Protein AF-A0A9Q9F1S6-F1 (afdb_monomer_lite)

Structure (mmCIF, N/CA/C/O backbone):
data_AF-A0A9Q9F1S6-F1
#
_entry.id   AF-A0A9Q9F1S6-F1
#
loop_
_atom_site.group_PDB
_atom_site.id
_atom_site.type_symbol
_atom_site.label_atom_id
_atom_site.label_alt_id
_atom_site.label_comp_id
_atom_site.label_asym_id
_atom_site.label_entity_id
_atom_site.label_seq_id
_atom_site.pdbx_PDB_ins_code
_atom_site.Cartn_x
_atom_site.Cartn_y
_atom_site.Cartn_z
_atom_site.occupancy
_atom_site.B_iso_or_equiv
_atom_site.auth_seq_id
_atom_site.auth_comp_id
_atom_site.auth_asym_id
_atom_site.auth_atom_id
_atom_site.pdbx_PDB_model_num
ATOM 1 N N . MET A 1 1 ? -10.132 15.933 21.452 1.00 55.75 1 MET A N 1
ATOM 2 C CA . MET A 1 1 ? -11.085 14.858 21.097 1.00 55.75 1 MET A CA 1
ATOM 3 C C . MET A 1 1 ? -12.429 15.272 21.688 1.00 55.75 1 MET A C 1
ATOM 5 O O . MET A 1 1 ? -12.444 15.562 22.875 1.00 55.75 1 MET A O 1
ATOM 9 N N . LYS A 1 2 ? -13.487 15.459 20.884 1.00 61.84 2 LYS A N 1
ATOM 10 C CA . LYS A 1 2 ? -14.818 15.818 21.418 1.00 61.84 2 LYS A CA 1
ATOM 11 C C . LYS A 1 2 ? -15.343 14.662 22.270 1.00 61.84 2 LYS A C 1
ATOM 13 O O . LYS A 1 2 ? -15.130 13.512 21.892 1.00 61.84 2 LYS A O 1
ATOM 18 N N . ASP A 1 3 ? -16.029 14.961 23.367 1.00 76.94 3 ASP A N 1
ATOM 19 C CA . ASP A 1 3 ? -16.762 13.941 24.113 1.00 76.94 3 ASP A CA 1
ATOM 20 C C . ASP A 1 3 ? -17.861 13.363 23.214 1.00 76.94 3 ASP A C 1
ATOM 22 O O . ASP A 1 3 ? -18.630 14.102 22.594 1.00 76.94 3 ASP A O 1
ATOM 26 N N . PHE A 1 4 ? -17.899 12.038 23.095 1.00 74.00 4 PHE A N 1
ATOM 27 C CA . PHE A 1 4 ? -18.896 11.314 22.314 1.00 74.00 4 PHE A CA 1
ATOM 28 C C . PHE A 1 4 ? -19.573 10.279 23.207 1.00 74.00 4 PHE A C 1
ATOM 30 O O . PHE A 1 4 ? -18.947 9.661 24.067 1.00 74.00 4 PHE A O 1
ATOM 37 N N . LEU A 1 5 ? -20.875 10.108 23.004 1.00 82.19 5 LEU A N 1
ATOM 38 C CA . LEU A 1 5 ? -21.685 9.161 23.750 1.00 82.19 5 LEU A CA 1
ATOM 39 C C . LEU A 1 5 ? -22.008 7.979 22.844 1.00 82.19 5 LEU A C 1
ATOM 41 O O . LEU A 1 5 ? -22.709 8.135 21.845 1.00 82.19 5 LEU A O 1
ATOM 45 N N . VAL A 1 6 ? -21.519 6.800 23.213 1.00 81.31 6 VAL A N 1
ATOM 46 C CA . VAL A 1 6 ? -21.896 5.551 22.551 1.00 81.31 6 VAL A CA 1
ATOM 47 C C . VAL A 1 6 ? -23.163 5.034 23.230 1.00 81.31 6 VAL A C 1
ATOM 49 O O . VAL A 1 6 ? -23.158 4.747 24.425 1.00 81.31 6 VAL A O 1
ATOM 52 N N . ARG A 1 7 ? -24.270 4.980 22.484 1.00 86.19 7 ARG A N 1
ATOM 53 C CA . ARG A 1 7 ? -25.569 4.468 22.953 1.00 86.19 7 ARG A CA 1
ATOM 54 C C . ARG A 1 7 ? -25.851 3.108 22.322 1.00 86.19 7 ARG A C 1
ATOM 56 O O . ARG A 1 7 ? -25.251 2.777 21.306 1.00 86.19 7 ARG A O 1
ATOM 63 N N . ASN A 1 8 ? -26.805 2.375 22.896 1.00 89.12 8 ASN A N 1
ATOM 64 C CA . ASN A 1 8 ? -27.280 1.086 22.379 1.00 89.12 8 ASN A CA 1
ATOM 65 C C . ASN A 1 8 ? -26.164 0.037 22.236 1.00 89.12 8 ASN A C 1
ATOM 67 O O . ASN A 1 8 ? -26.143 -0.728 21.277 1.00 89.12 8 ASN A O 1
ATOM 71 N N . ILE A 1 9 ? -25.223 0.014 23.182 1.00 88.19 9 ILE A N 1
ATOM 72 C CA . ILE A 1 9 ? -24.266 -1.088 23.296 1.00 88.19 9 ILE A CA 1
ATOM 73 C C . ILE A 1 9 ? -25.027 -2.280 23.868 1.00 88.19 9 ILE A C 1
ATOM 75 O O . ILE A 1 9 ? -25.685 -2.143 24.896 1.00 88.19 9 ILE A O 1
ATOM 79 N N . GLU A 1 10 ? -24.937 -3.433 23.213 1.00 93.50 10 GLU A N 1
ATOM 80 C CA . GLU A 1 10 ? -25.519 -4.665 23.742 1.00 93.50 10 GLU A CA 1
ATOM 81 C C . GLU A 1 10 ? -24.893 -5.030 25.095 1.00 93.50 10 GLU A C 1
ATOM 83 O O . GLU A 1 10 ? -23.675 -4.928 25.272 1.00 93.50 10 GLU A O 1
ATOM 88 N N . ASP A 1 11 ? -25.714 -5.501 26.037 1.00 93.19 11 ASP A N 1
ATOM 89 C CA . ASP A 1 11 ? -25.293 -5.753 27.422 1.00 93.19 11 ASP A CA 1
ATOM 90 C C . ASP A 1 11 ? -24.062 -6.661 27.509 1.00 93.19 11 ASP A C 1
ATOM 92 O O . ASP A 1 11 ? -23.148 -6.424 28.300 1.00 93.19 11 ASP A O 1
ATOM 96 N N . HIS A 1 12 ? -23.991 -7.675 26.646 1.00 94.69 12 HIS A N 1
ATOM 97 C CA . HIS A 1 12 ? -22.870 -8.605 26.623 1.00 94.69 12 HIS A CA 1
ATOM 98 C C . HIS A 1 12 ? -21.550 -7.926 26.203 1.00 94.69 12 HIS A C 1
ATOM 100 O O . HIS A 1 12 ? -20.513 -8.173 26.821 1.00 94.69 12 HIS A O 1
ATOM 106 N N . HIS A 1 13 ? -21.581 -7.015 25.224 1.00 91.62 13 HIS A N 1
ATOM 107 C CA . HIS A 1 13 ? -20.416 -6.224 24.814 1.00 91.62 13 HIS A CA 1
ATOM 108 C C . HIS A 1 13 ? -20.005 -5.230 25.905 1.00 91.62 13 HIS A C 1
ATOM 110 O O . HIS A 1 13 ? -18.815 -5.065 26.180 1.00 91.62 13 HIS A O 1
ATOM 116 N N . TYR A 1 14 ? -20.974 -4.600 26.574 1.00 93.31 14 TYR A N 1
ATOM 117 C CA . TYR A 1 14 ? -20.695 -3.716 27.705 1.00 93.31 14 TYR A CA 1
ATOM 118 C C . TYR A 1 14 ? -19.966 -4.465 28.830 1.00 93.31 14 TYR A C 1
ATOM 120 O O . TYR A 1 14 ? -18.933 -3.998 29.318 1.00 93.31 14 TYR A O 1
ATOM 128 N N . ILE A 1 15 ? -20.449 -5.657 29.197 1.00 94.75 15 ILE A N 1
ATOM 129 C CA . ILE A 1 15 ? -19.829 -6.505 30.225 1.00 94.75 15 ILE A CA 1
ATOM 130 C C . ILE A 1 15 ? -18.401 -6.897 29.827 1.00 94.75 15 ILE A C 1
ATOM 132 O O . ILE A 1 15 ? -17.493 -6.801 30.653 1.00 94.75 15 ILE A O 1
ATOM 136 N N . GLN A 1 16 ? -18.173 -7.284 28.570 1.00 95.12 16 GLN A N 1
ATOM 137 C CA . GLN A 1 16 ? -16.837 -7.633 28.075 1.00 95.12 16 GLN A CA 1
ATOM 138 C C . GLN A 1 16 ? -15.861 -6.454 28.164 1.00 95.12 16 GLN A C 1
ATOM 140 O O . GLN A 1 16 ? -14.766 -6.604 28.710 1.00 95.12 16 GLN A O 1
ATOM 145 N N . ILE A 1 17 ? -16.261 -5.270 27.687 1.00 93.25 17 ILE A N 1
ATOM 146 C CA . ILE A 1 17 ? -15.423 -4.062 27.744 1.00 93.25 17 ILE A CA 1
ATOM 147 C C . ILE A 1 17 ? -15.147 -3.684 29.206 1.00 93.25 17 ILE A C 1
ATOM 149 O O . ILE A 1 17 ? -14.020 -3.327 29.551 1.00 93.25 17 ILE A O 1
ATOM 153 N N . GLN A 1 18 ? -16.143 -3.802 30.089 1.00 94.94 18 GLN A N 1
ATOM 154 C CA . GLN A 1 18 ? -15.979 -3.497 31.509 1.00 94.94 18 GLN A CA 1
ATOM 155 C C . GLN A 1 18 ? -15.005 -4.476 32.177 1.00 94.94 18 GLN A C 1
ATOM 157 O O . GLN A 1 18 ? -14.142 -4.054 32.948 1.00 94.94 18 GLN A O 1
ATOM 162 N N . SER A 1 19 ? -15.124 -5.771 31.874 1.00 96.44 19 SER A N 1
ATOM 163 C CA . SER A 1 19 ? -14.222 -6.808 32.378 1.00 96.44 19 SER A CA 1
ATOM 164 C C . SER A 1 19 ? -12.786 -6.557 31.924 1.00 96.44 19 SER A C 1
ATOM 166 O O . SER A 1 19 ? -11.866 -6.588 32.740 1.00 96.44 19 SER A O 1
ATOM 168 N N . LEU A 1 20 ? -12.594 -6.239 30.642 1.00 96.25 20 LEU A N 1
ATOM 169 C CA . LEU A 1 20 ? -11.275 -5.967 30.082 1.00 96.25 20 LEU A CA 1
ATOM 170 C C . LEU A 1 20 ? -10.649 -4.698 30.683 1.00 96.25 20 LEU A C 1
ATOM 172 O O . LEU A 1 20 ? -9.459 -4.681 30.985 1.00 96.25 20 LEU A O 1
ATOM 176 N N . ALA A 1 21 ? -11.443 -3.648 30.919 1.00 96.19 21 ALA A N 1
ATOM 177 C CA . ALA A 1 21 ? -10.964 -2.427 31.571 1.00 96.19 21 ALA A CA 1
ATOM 178 C C . ALA A 1 21 ? -10.468 -2.707 33.000 1.00 96.19 21 ALA A C 1
ATOM 180 O O . ALA A 1 21 ? -9.402 -2.228 33.391 1.00 96.19 21 ALA A O 1
ATOM 181 N N . ARG A 1 22 ? -11.197 -3.551 33.746 1.00 95.62 22 ARG A N 1
ATOM 182 C CA . ARG A 1 22 ? -10.795 -4.003 35.087 1.00 95.62 22 ARG A CA 1
ATOM 183 C C . ARG A 1 22 ? -9.512 -4.828 35.055 1.00 95.62 22 ARG A C 1
ATOM 185 O O . ARG A 1 22 ? -8.623 -4.564 35.854 1.00 95.62 22 ARG A O 1
ATOM 192 N N . GLU A 1 23 ? -9.390 -5.777 34.126 1.00 97.12 23 GLU A N 1
ATOM 193 C CA . GLU A 1 23 ? -8.174 -6.591 33.960 1.00 97.12 23 GLU A CA 1
ATOM 194 C C . GLU A 1 23 ? -6.943 -5.718 33.677 1.00 97.12 23 GLU A C 1
ATOM 196 O O . GLU A 1 23 ? -5.863 -5.953 34.215 1.00 97.12 23 GLU A O 1
ATOM 201 N N . LYS A 1 24 ? -7.108 -4.680 32.851 1.00 94.31 24 LYS A N 1
ATOM 202 C CA . LYS A 1 24 ? -6.037 -3.741 32.491 1.00 94.31 24 LYS A CA 1
ATOM 203 C C . LYS A 1 24 ? -5.829 -2.618 33.511 1.00 94.31 24 LYS A C 1
ATOM 205 O O . LYS A 1 24 ? -4.946 -1.794 33.299 1.00 94.31 24 LYS A O 1
ATOM 210 N N . ASN A 1 25 ? -6.604 -2.589 34.597 1.00 96.25 25 ASN A N 1
ATOM 211 C CA . ASN A 1 25 ? -6.573 -1.554 35.632 1.00 96.25 25 ASN A CA 1
ATOM 212 C C . ASN A 1 25 ? -6.675 -0.117 35.073 1.00 96.25 25 ASN A C 1
ATOM 214 O O . ASN A 1 25 ? -5.940 0.779 35.487 1.00 96.25 25 ASN A O 1
ATOM 218 N N . ILE A 1 26 ? -7.579 0.093 34.113 1.00 96.12 26 ILE A N 1
ATOM 219 C CA . ILE A 1 26 ? -7.869 1.402 33.506 1.00 96.12 26 ILE A CA 1
ATOM 220 C C . ILE A 1 26 ? -9.373 1.674 33.508 1.00 96.12 26 ILE A C 1
ATOM 222 O O . ILE A 1 26 ? -10.191 0.764 33.672 1.00 96.12 26 ILE A O 1
ATOM 226 N N . SER A 1 27 ? -9.768 2.930 33.300 1.00 95.00 27 SER A N 1
ATOM 227 C CA . SER A 1 27 ? -11.185 3.253 33.152 1.00 95.00 27 SER A CA 1
ATOM 228 C C . SER A 1 27 ? -11.746 2.713 31.834 1.00 95.00 27 SER A C 1
ATOM 230 O O . SER A 1 27 ? -11.065 2.620 30.810 1.00 95.00 27 SER A O 1
ATOM 232 N N . MET A 1 28 ? -13.043 2.410 31.832 1.00 92.12 28 MET A N 1
ATOM 233 C CA . MET A 1 28 ? -13.750 1.957 30.631 1.00 92.12 28 MET A CA 1
ATOM 234 C C . MET A 1 28 ? -13.672 2.992 29.496 1.00 92.12 28 MET A C 1
ATOM 236 O O . MET A 1 28 ? -13.519 2.635 28.331 1.00 92.12 28 MET A O 1
ATOM 240 N N . ASN A 1 29 ? -13.687 4.282 29.847 1.00 90.38 29 ASN A N 1
ATOM 241 C CA . ASN A 1 29 ? -13.522 5.378 28.895 1.00 90.38 29 ASN A CA 1
ATOM 242 C C . ASN A 1 29 ? -12.115 5.413 28.281 1.00 90.38 29 ASN A C 1
ATOM 244 O O . ASN A 1 29 ? -11.982 5.677 27.087 1.00 90.38 29 ASN A O 1
ATOM 248 N N . GLU A 1 30 ? -11.065 5.148 29.061 1.00 92.06 30 GLU A N 1
ATOM 249 C CA . GLU A 1 30 ? -9.700 5.029 28.531 1.00 92.06 30 GLU A CA 1
ATOM 250 C C . GLU A 1 30 ? -9.568 3.831 27.597 1.00 92.06 30 GLU A C 1
ATOM 252 O O . GLU A 1 30 ? -9.011 3.970 26.509 1.00 92.06 30 GLU A O 1
ATOM 257 N N . LEU A 1 31 ? -10.146 2.684 27.964 1.00 93.25 31 LEU A N 1
ATOM 258 C CA . LEU A 1 31 ? -10.142 1.506 27.101 1.00 93.25 31 LEU A CA 1
ATOM 259 C C . LEU A 1 31 ? -10.845 1.780 25.761 1.00 93.25 31 LEU A C 1
ATOM 261 O O . LEU A 1 31 ? -10.293 1.464 24.709 1.00 93.25 31 LEU A O 1
ATOM 265 N N . ILE A 1 32 ? -12.018 2.421 25.777 1.00 91.06 32 ILE A N 1
ATOM 266 C CA . ILE A 1 32 ? -12.741 2.802 24.551 1.00 91.06 32 ILE A CA 1
ATOM 267 C C . ILE A 1 32 ? -11.903 3.763 23.697 1.00 91.06 32 ILE A C 1
ATOM 269 O O . ILE A 1 32 ? -11.806 3.576 22.484 1.00 91.06 32 ILE A O 1
ATOM 273 N N . LYS A 1 33 ? -11.247 4.759 24.311 1.00 90.12 33 LYS A N 1
ATOM 274 C CA . LYS A 1 33 ? -10.340 5.672 23.593 1.00 90.12 33 LYS A CA 1
ATOM 275 C C . LYS A 1 33 ? -9.191 4.917 22.928 1.00 90.12 33 LYS A C 1
ATOM 277 O O . LYS A 1 33 ? -8.878 5.204 21.775 1.00 90.12 33 LYS A O 1
ATOM 282 N N . ILE A 1 34 ? -8.591 3.947 23.617 1.00 91.19 34 ILE A N 1
ATOM 283 C CA . ILE A 1 34 ? -7.517 3.109 23.065 1.00 91.19 34 ILE A CA 1
ATOM 284 C C . ILE A 1 34 ? -8.028 2.299 21.872 1.00 91.19 34 ILE A C 1
ATOM 286 O O . ILE A 1 34 ? -7.386 2.309 20.825 1.00 91.19 34 ILE A O 1
ATOM 290 N N . ILE A 1 35 ? -9.177 1.632 22.007 1.00 90.56 35 ILE A N 1
ATOM 291 C CA . ILE A 1 35 ? -9.770 0.815 20.938 1.00 90.56 35 ILE A CA 1
ATOM 292 C C . ILE A 1 35 ? -10.047 1.669 19.698 1.00 90.56 35 ILE A C 1
ATOM 294 O O . ILE A 1 35 ? -9.620 1.314 18.603 1.00 90.56 35 ILE A O 1
ATOM 298 N N . LEU A 1 36 ? -10.697 2.822 19.866 1.00 89.00 36 LEU A N 1
ATOM 299 C CA . LEU A 1 36 ? -11.014 3.713 18.748 1.00 89.00 36 LEU A CA 1
ATOM 300 C C . LEU A 1 36 ? -9.758 4.303 18.106 1.00 89.00 36 LEU A C 1
ATOM 302 O O . LEU A 1 36 ? -9.682 4.399 16.885 1.00 89.00 36 LEU A O 1
ATOM 306 N N . THR A 1 37 ? -8.756 4.657 18.912 1.00 89.75 37 THR A N 1
ATOM 307 C CA . THR A 1 37 ? -7.470 5.143 18.392 1.00 89.75 37 THR A CA 1
ATOM 308 C C . THR A 1 37 ? -6.777 4.058 17.574 1.00 89.75 37 THR A C 1
ATOM 310 O O . THR A 1 37 ? -6.283 4.341 16.488 1.00 89.75 37 THR A O 1
ATOM 313 N N . ARG A 1 38 ? -6.777 2.806 18.048 1.00 90.69 38 ARG A N 1
ATOM 314 C CA . ARG A 1 38 ? -6.212 1.677 17.297 1.00 90.69 38 ARG A CA 1
ATOM 315 C C . ARG A 1 38 ? -6.949 1.440 15.986 1.00 90.69 38 ARG A C 1
ATOM 317 O O . ARG A 1 38 ? -6.287 1.324 14.967 1.00 90.69 38 ARG A O 1
ATOM 324 N N . ALA A 1 39 ? -8.280 1.465 15.993 1.00 88.69 39 ALA A N 1
ATOM 325 C CA . ALA A 1 39 ? -9.076 1.311 14.777 1.00 88.69 39 ALA A CA 1
ATOM 326 C C . ALA A 1 39 ? -8.779 2.410 13.736 1.00 88.69 39 ALA A C 1
ATOM 328 O O . ALA A 1 39 ? -8.685 2.127 12.542 1.00 88.69 39 ALA A O 1
ATOM 329 N N . LEU A 1 40 ? -8.583 3.659 14.181 1.00 89.06 40 LEU A N 1
ATOM 330 C CA . LEU A 1 40 ? -8.165 4.758 13.303 1.00 89.06 40 LEU A CA 1
ATOM 331 C C . LEU A 1 40 ? -6.772 4.508 12.713 1.00 89.06 40 LEU A C 1
ATOM 333 O O . LEU A 1 40 ? -6.603 4.584 11.498 1.00 89.06 40 LEU A O 1
ATOM 337 N N . VAL A 1 41 ? -5.799 4.154 13.558 1.00 91.50 41 VAL A N 1
ATOM 338 C CA . VAL A 1 41 ? -4.421 3.872 13.124 1.00 91.50 41 VAL A CA 1
ATOM 339 C C . VAL A 1 41 ? -4.369 2.680 12.169 1.00 91.50 41 VAL A C 1
ATOM 341 O O . VAL A 1 41 ? -3.632 2.723 11.187 1.00 91.50 41 VAL A O 1
ATOM 344 N N . GLU A 1 42 ? -5.148 1.625 12.408 1.00 91.19 42 GLU A N 1
ATOM 345 C CA . GLU A 1 42 ? -5.259 0.474 11.503 1.00 91.19 42 GLU A CA 1
ATOM 346 C C . GLU A 1 42 ? -5.787 0.901 10.127 1.00 91.19 42 GLU A C 1
ATOM 348 O O . GLU A 1 42 ? -5.183 0.567 9.104 1.00 91.19 42 GLU A O 1
ATOM 353 N N . GLY A 1 43 ? -6.842 1.723 10.090 1.00 89.12 43 GLY A N 1
ATOM 354 C CA . GLY A 1 43 ? -7.383 2.266 8.842 1.00 89.12 43 GLY A CA 1
ATOM 355 C C . GLY A 1 43 ? -6.385 3.143 8.073 1.00 89.12 43 GLY A C 1
ATOM 356 O O . GLY A 1 43 ? -6.243 3.003 6.853 1.00 89.12 43 GLY A O 1
ATOM 357 N N . GLU A 1 44 ? -5.658 4.016 8.773 1.00 92.12 44 GLU A N 1
ATOM 358 C CA . GLU A 1 44 ? -4.590 4.843 8.190 1.00 92.12 44 GLU A CA 1
ATOM 359 C C . GLU A 1 44 ? -3.431 3.986 7.672 1.00 92.12 44 GLU A C 1
ATOM 361 O O . GLU A 1 44 ? -2.944 4.199 6.560 1.00 92.12 44 GLU A O 1
ATOM 366 N N . THR A 1 45 ? -3.036 2.967 8.436 1.00 93.69 45 THR A N 1
ATOM 367 C CA . THR A 1 45 ? -1.970 2.028 8.070 1.00 93.69 45 THR A CA 1
ATOM 368 C C . THR A 1 45 ? -2.320 1.275 6.790 1.00 93.69 45 THR A C 1
ATOM 370 O O . THR A 1 45 ? -1.486 1.161 5.892 1.00 93.69 45 THR A O 1
ATOM 373 N N . ASP A 1 46 ? -3.553 0.792 6.653 1.00 93.50 46 ASP A N 1
ATOM 374 C CA . ASP A 1 46 ? -3.985 0.100 5.437 1.00 93.50 46 ASP A CA 1
ATOM 375 C C . ASP A 1 46 ? -4.093 1.041 4.233 1.00 93.50 46 ASP A C 1
ATOM 377 O O . ASP A 1 46 ? -3.806 0.639 3.102 1.00 93.50 46 ASP A O 1
ATOM 381 N N . SER A 1 47 ? -4.449 2.307 4.461 1.00 94.75 47 SER A N 1
ATOM 382 C CA . SER A 1 47 ? -4.379 3.341 3.425 1.00 94.75 47 SER A CA 1
ATOM 383 C C . SER A 1 47 ? -2.942 3.558 2.943 1.00 94.75 47 SER A C 1
ATOM 385 O O . SER A 1 47 ? -2.687 3.511 1.737 1.00 94.75 47 SER A O 1
ATOM 387 N N . LEU A 1 48 ? -1.989 3.699 3.869 1.00 95.62 48 LEU A N 1
ATOM 388 C CA . LEU A 1 48 ? -0.565 3.845 3.554 1.00 95.62 48 LEU A CA 1
ATOM 389 C C . LEU A 1 48 ? -0.014 2.624 2.812 1.00 95.62 48 LEU A C 1
ATOM 391 O O . LEU A 1 48 ? 0.661 2.791 1.798 1.00 95.62 48 LEU A O 1
ATOM 395 N N . LYS A 1 49 ? -0.359 1.400 3.236 1.00 95.69 49 LYS A N 1
ATOM 396 C CA . LYS A 1 49 ? 0.024 0.172 2.514 1.00 95.69 49 LYS A CA 1
ATOM 397 C C . LYS A 1 49 ? -0.454 0.199 1.063 1.00 95.69 49 LYS A C 1
ATOM 399 O O . LYS A 1 49 ? 0.328 -0.098 0.163 1.00 95.69 49 LYS A O 1
ATOM 404 N N . ARG A 1 50 ? -1.715 0.581 0.816 1.00 96.62 50 ARG A N 1
ATOM 405 C CA . ARG A 1 50 ? -2.251 0.700 -0.554 1.00 96.62 50 ARG A CA 1
ATOM 406 C C . ARG A 1 50 ? -1.498 1.747 -1.370 1.00 96.62 50 ARG A C 1
ATOM 408 O O . ARG A 1 50 ? -1.160 1.487 -2.520 1.00 96.62 50 ARG A O 1
ATOM 415 N N . GLN A 1 51 ? -1.199 2.902 -0.777 1.00 97.19 51 GLN A N 1
ATOM 416 C CA . GLN A 1 51 ? -0.414 3.942 -1.446 1.00 97.19 51 GLN A CA 1
ATOM 417 C C . GLN A 1 51 ? 0.995 3.452 -1.795 1.00 97.19 51 GLN A C 1
ATOM 419 O O . GLN A 1 51 ? 1.442 3.673 -2.917 1.00 97.19 51 GLN A O 1
ATOM 424 N N . MET A 1 52 ? 1.671 2.747 -0.883 1.00 97.31 52 MET A N 1
ATOM 425 C CA . MET A 1 52 ? 2.998 2.177 -1.134 1.00 97.31 52 MET A CA 1
ATOM 426 C C . MET A 1 52 ? 2.979 1.145 -2.263 1.00 97.31 52 MET A C 1
ATOM 428 O O . MET A 1 52 ? 3.839 1.194 -3.136 1.00 97.31 52 MET A O 1
ATOM 432 N N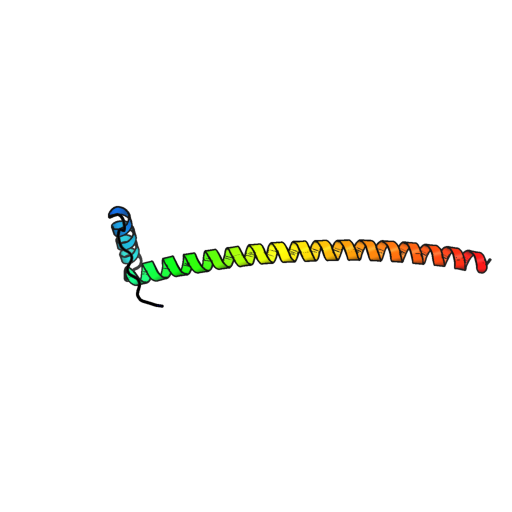 . ILE A 1 53 ? 1.984 0.252 -2.289 1.00 97.94 53 ILE A N 1
ATOM 433 C CA . ILE A 1 53 ? 1.821 -0.730 -3.373 1.00 97.94 53 ILE A CA 1
ATOM 434 C C . ILE A 1 53 ? 1.657 -0.020 -4.724 1.00 97.94 53 ILE A C 1
ATOM 436 O O . ILE A 1 53 ? 2.304 -0.400 -5.698 1.00 97.94 53 ILE A O 1
ATOM 440 N N . ASN A 1 54 ? 0.846 1.040 -4.781 1.00 97.81 54 ASN A N 1
ATOM 441 C CA . ASN A 1 54 ? 0.670 1.818 -6.008 1.00 97.81 54 ASN A CA 1
ATOM 442 C C . ASN A 1 54 ? 1.981 2.478 -6.459 1.00 97.81 54 ASN A C 1
ATOM 444 O O . ASN A 1 54 ? 2.364 2.320 -7.616 1.00 97.81 54 ASN A O 1
ATOM 448 N N . HIS A 1 55 ? 2.716 3.116 -5.542 1.00 97.75 55 HIS A N 1
ATOM 449 C CA . HIS A 1 55 ? 4.020 3.713 -5.854 1.00 97.75 55 HIS A CA 1
ATOM 450 C C . HIS A 1 55 ? 5.031 2.667 -6.343 1.00 97.75 55 HIS A C 1
ATOM 452 O O . HIS A 1 55 ? 5.759 2.919 -7.299 1.00 97.75 55 HIS A O 1
ATOM 458 N N . MET A 1 56 ? 5.067 1.475 -5.736 1.00 97.62 56 MET A N 1
ATOM 459 C CA . MET A 1 56 ? 5.936 0.385 -6.193 1.00 97.62 56 MET A CA 1
ATOM 460 C C . MET A 1 56 ? 5.579 -0.076 -7.611 1.00 97.62 56 MET A C 1
ATOM 462 O O . MET A 1 56 ? 6.473 -0.332 -8.415 1.00 97.62 56 MET A O 1
ATOM 466 N N . ASN A 1 57 ? 4.288 -0.153 -7.943 1.00 97.69 57 ASN A N 1
ATOM 467 C CA . ASN A 1 57 ? 3.840 -0.522 -9.287 1.00 97.69 57 ASN A CA 1
ATOM 468 C C . ASN A 1 57 ? 4.214 0.542 -10.333 1.00 97.69 57 ASN A C 1
ATOM 470 O O . ASN A 1 57 ? 4.660 0.203 -11.433 1.00 97.69 57 ASN A O 1
ATOM 474 N N . GLU A 1 58 ? 4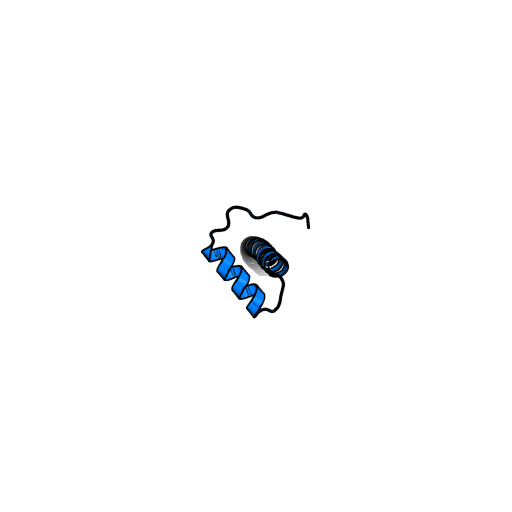.081 1.824 -9.990 1.00 97.81 58 GLU A N 1
ATOM 475 C CA . GLU A 1 58 ? 4.507 2.946 -10.837 1.00 97.81 58 GLU A CA 1
ATOM 476 C C . GLU A 1 58 ? 6.026 2.949 -11.052 1.00 97.81 58 GLU A C 1
ATOM 478 O O . GLU A 1 58 ? 6.498 3.087 -12.186 1.00 97.81 58 GLU A O 1
ATOM 483 N N . GLN A 1 59 ? 6.800 2.720 -9.986 1.00 97.44 59 GLN A N 1
ATOM 484 C CA . GLN A 1 59 ? 8.253 2.577 -10.072 1.00 97.44 59 GLN A CA 1
ATOM 485 C C . GLN A 1 59 ? 8.643 1.401 -10.964 1.00 97.44 59 GLN A C 1
ATOM 487 O O . GLN A 1 59 ? 9.454 1.579 -11.866 1.00 97.44 59 GLN A O 1
ATOM 492 N N . ASN A 1 60 ? 8.027 0.232 -10.780 1.00 97.44 60 ASN A N 1
ATOM 493 C CA . ASN A 1 60 ? 8.304 -0.947 -11.600 1.00 97.44 60 ASN A CA 1
ATOM 494 C C . ASN A 1 60 ? 8.006 -0.687 -13.088 1.00 97.44 60 ASN A C 1
ATOM 496 O O . ASN A 1 60 ? 8.795 -1.034 -13.965 1.00 97.44 60 ASN A O 1
ATOM 500 N N . THR A 1 61 ? 6.899 0.001 -13.376 1.00 97.62 61 THR A N 1
ATOM 501 C CA . THR A 1 61 ? 6.545 0.415 -14.742 1.00 97.62 61 THR A CA 1
ATOM 502 C C . THR A 1 61 ? 7.610 1.338 -15.335 1.00 97.62 61 THR A C 1
ATOM 504 O O . THR A 1 61 ? 8.080 1.107 -16.449 1.00 97.62 61 THR A O 1
ATOM 507 N N . THR A 1 62 ? 8.039 2.343 -14.571 1.00 97.50 62 THR A N 1
ATOM 508 C CA . THR A 1 62 ? 9.079 3.295 -14.988 1.00 97.50 62 THR A CA 1
ATOM 509 C C . THR A 1 62 ? 10.420 2.595 -15.218 1.00 97.50 62 THR A C 1
ATOM 511 O O . THR A 1 62 ? 11.099 2.854 -16.210 1.00 97.50 62 THR A O 1
ATOM 514 N N . THR A 1 63 ? 10.801 1.666 -14.341 1.00 97.19 63 THR A N 1
ATOM 515 C CA . THR A 1 63 ? 12.034 0.882 -14.480 1.00 97.19 63 THR A CA 1
ATOM 516 C C . THR A 1 63 ? 12.018 0.031 -15.745 1.00 97.19 63 THR A C 1
ATOM 518 O O . THR A 1 63 ? 13.006 0.032 -16.476 1.00 97.19 63 THR A O 1
ATOM 521 N N . ASN A 1 64 ? 10.906 -0.636 -16.055 1.00 97.06 64 ASN A N 1
ATOM 522 C CA . ASN A 1 64 ? 10.796 -1.429 -17.281 1.00 97.06 64 ASN A CA 1
ATOM 523 C C . ASN A 1 64 ? 10.915 -0.557 -18.538 1.00 97.06 64 ASN A C 1
ATOM 525 O O . ASN A 1 64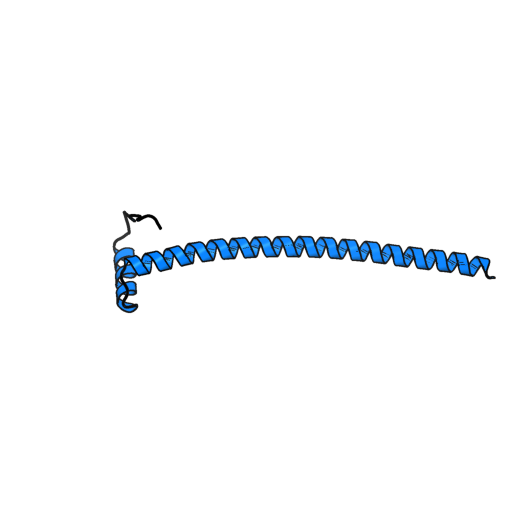 ? 11.643 -0.906 -19.463 1.00 97.06 64 ASN A O 1
ATOM 529 N N . GLN A 1 65 ? 10.296 0.627 -18.538 1.00 97.50 65 GLN A N 1
ATOM 530 C CA . GLN A 1 65 ? 10.451 1.587 -19.635 1.00 97.50 65 GLN A CA 1
ATOM 531 C C . GLN A 1 65 ? 11.909 2.038 -19.813 1.00 97.50 65 GLN A C 1
ATOM 533 O O . GLN A 1 65 ? 12.381 2.173 -20.942 1.00 97.50 65 GLN A O 1
ATOM 538 N N . LEU A 1 66 ? 12.645 2.253 -18.717 1.00 97.81 66 LEU A N 1
ATOM 539 C CA . LEU A 1 66 ? 14.068 2.597 -18.780 1.00 97.81 66 LEU A CA 1
ATOM 540 C C . LEU A 1 66 ? 14.911 1.452 -19.351 1.00 97.81 66 LEU A C 1
ATOM 542 O O . LEU A 1 66 ? 15.801 1.711 -20.160 1.00 97.81 66 LEU A O 1
ATOM 546 N N . ILE A 1 67 ? 14.620 0.204 -18.974 1.00 97.88 67 ILE A N 1
ATOM 547 C CA . ILE A 1 67 ? 15.289 -0.981 -19.532 1.00 97.88 67 ILE A CA 1
ATOM 548 C C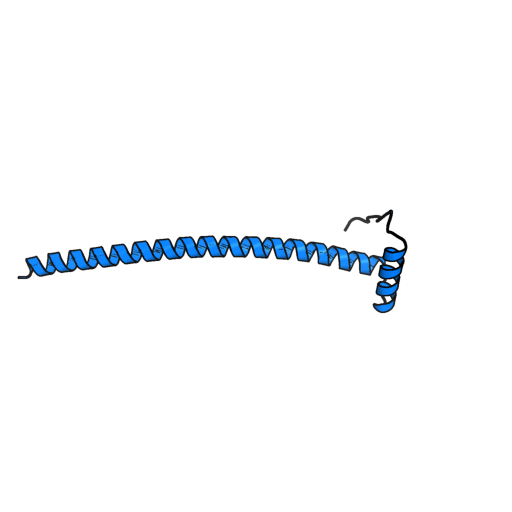 . ILE A 1 67 ? 15.092 -1.036 -21.053 1.00 97.88 67 ILE A C 1
ATOM 550 O O . ILE A 1 67 ? 16.072 -1.192 -21.784 1.00 97.88 67 ILE A O 1
ATOM 554 N N . ASP A 1 68 ? 13.867 -0.819 -21.538 1.00 97.19 68 ASP A N 1
ATOM 555 C CA . ASP A 1 68 ? 13.568 -0.806 -22.976 1.00 97.19 68 ASP A CA 1
ATOM 556 C C . ASP A 1 68 ? 14.327 0.300 -23.723 1.00 97.19 68 ASP A C 1
ATOM 558 O O . ASP A 1 68 ? 14.819 0.097 -24.837 1.00 97.19 68 ASP A O 1
ATOM 562 N N . VAL A 1 69 ? 14.440 1.489 -23.122 1.00 97.81 69 VAL A N 1
ATOM 563 C CA . VAL A 1 69 ? 15.218 2.598 -23.696 1.00 97.81 69 VAL A CA 1
ATOM 564 C C . VAL A 1 69 ? 16.700 2.236 -23.770 1.00 97.81 69 VAL A C 1
ATOM 566 O O . VAL A 1 69 ? 17.329 2.464 -24.803 1.00 97.81 69 VAL A O 1
ATOM 569 N N . ILE A 1 70 ? 17.257 1.644 -22.712 1.00 98.12 70 ILE A N 1
ATOM 570 C CA . ILE A 1 70 ? 18.660 1.211 -22.681 1.00 98.12 70 ILE A CA 1
ATOM 571 C C . ILE A 1 70 ? 18.923 0.156 -23.760 1.00 98.12 70 ILE A C 1
ATOM 573 O O . ILE A 1 70 ? 19.911 0.276 -24.484 1.00 98.12 70 ILE A O 1
ATOM 577 N N . ALA A 1 71 ? 18.033 -0.826 -23.927 1.00 97.81 71 ALA A N 1
ATOM 578 C CA . ALA A 1 71 ? 18.165 -1.849 -24.965 1.00 97.81 71 ALA A CA 1
ATOM 579 C C . ALA A 1 71 ? 18.248 -1.229 -26.372 1.00 97.81 71 ALA A C 1
ATOM 581 O O . ALA A 1 71 ? 19.165 -1.537 -27.134 1.00 97.81 71 ALA A O 1
ATOM 582 N N . LYS A 1 72 ? 17.370 -0.267 -26.684 1.00 97.69 72 LYS A N 1
ATOM 583 C CA . LYS A 1 72 ? 17.400 0.462 -27.967 1.00 97.69 72 LYS A CA 1
ATOM 584 C C . LYS A 1 72 ? 18.682 1.271 -28.161 1.00 97.69 72 LYS A C 1
ATOM 586 O O . LYS A 1 72 ? 19.191 1.373 -29.275 1.00 97.69 72 LYS A O 1
ATOM 591 N N . LEU A 1 73 ? 19.210 1.873 -27.095 1.00 97.88 73 LEU A N 1
ATOM 592 C CA . LEU A 1 73 ? 20.477 2.604 -27.167 1.00 97.88 73 LEU A CA 1
ATOM 593 C C . LEU A 1 73 ? 21.648 1.668 -27.482 1.00 97.88 73 LEU A C 1
ATOM 595 O O . LEU A 1 73 ? 22.491 2.029 -28.302 1.00 97.88 73 LEU A O 1
ATOM 599 N N . ILE A 1 74 ? 21.675 0.471 -26.891 1.00 98.00 74 ILE A N 1
ATOM 600 C CA . ILE A 1 74 ? 22.684 -0.554 -27.190 1.00 98.00 74 ILE A CA 1
ATOM 601 C C . ILE A 1 74 ? 22.615 -0.954 -28.669 1.00 98.00 74 ILE A C 1
ATOM 603 O O . ILE A 1 74 ? 23.633 -0.908 -29.357 1.00 98.00 74 ILE A O 1
ATOM 607 N N . GLU A 1 75 ? 21.419 -1.250 -29.190 1.00 97.69 75 GLU A N 1
ATOM 608 C CA . GLU A 1 75 ? 21.230 -1.597 -30.608 1.00 97.69 75 GLU A CA 1
ATOM 609 C C . GLU A 1 75 ? 21.723 -0.490 -31.554 1.00 97.69 75 GLU A C 1
ATOM 611 O O . GLU A 1 75 ? 22.385 -0.760 -32.563 1.00 97.69 75 GLU A O 1
ATOM 616 N N . ASN A 1 76 ? 21.446 0.771 -31.215 1.00 97.31 76 ASN A N 1
ATOM 617 C CA . ASN A 1 76 ? 21.905 1.915 -31.997 1.00 97.31 76 ASN A CA 1
ATOM 618 C C . ASN A 1 76 ? 23.432 2.053 -31.978 1.00 97.31 76 ASN A C 1
ATOM 620 O O . ASN A 1 76 ? 24.033 2.309 -33.022 1.00 97.31 76 ASN A O 1
ATOM 624 N N . ILE A 1 77 ? 24.067 1.861 -30.818 1.00 97.44 77 ILE A N 1
ATOM 625 C CA . ILE A 1 77 ? 25.531 1.884 -30.688 1.00 97.44 77 ILE A CA 1
ATOM 626 C C . ILE A 1 77 ? 26.158 0.771 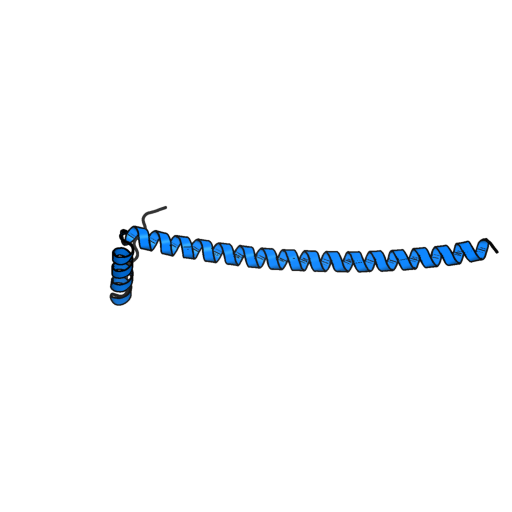-31.533 1.00 97.44 77 ILE A C 1
ATOM 628 O O . ILE A 1 77 ? 27.106 1.028 -32.276 1.00 97.44 77 ILE A O 1
ATOM 632 N N . ASP A 1 78 ? 25.604 -0.439 -31.491 1.00 97.25 78 ASP A N 1
ATOM 633 C CA . ASP A 1 78 ? 26.080 -1.558 -32.308 1.00 97.25 78 ASP A CA 1
ATOM 634 C C . ASP A 1 78 ? 25.944 -1.278 -33.808 1.00 97.25 78 ASP A C 1
ATOM 636 O O . ASP A 1 78 ? 26.838 -1.610 -34.594 1.00 97.25 78 ASP A O 1
ATOM 640 N N . SER A 1 79 ? 24.849 -0.636 -34.220 1.00 96.06 79 SER A N 1
ATOM 641 C CA . SER A 1 79 ? 24.650 -0.200 -35.603 1.00 96.06 79 SER A CA 1
ATOM 642 C C . SER A 1 79 ? 25.704 0.827 -36.030 1.00 96.06 79 SER A C 1
ATOM 644 O O . SER A 1 79 ? 26.360 0.654 -37.060 1.00 96.06 79 SER A O 1
ATOM 646 N N . LEU A 1 80 ? 25.947 1.850 -35.204 1.00 96.44 80 LEU A N 1
ATOM 647 C CA . LEU A 1 80 ? 26.977 2.860 -35.459 1.00 96.44 80 LEU A CA 1
ATOM 648 C C . LEU A 1 80 ? 28.374 2.234 -35.547 1.00 96.44 80 LEU A C 1
ATOM 650 O O . LEU A 1 80 ? 29.124 2.543 -36.473 1.00 96.44 80 LEU A O 1
ATOM 654 N N . ASN A 1 81 ? 28.701 1.299 -34.653 1.00 95.56 81 ASN A N 1
ATOM 655 C CA . ASN A 1 81 ? 29.968 0.569 -34.685 1.00 95.56 81 ASN A CA 1
ATOM 656 C C . ASN A 1 81 ? 30.146 -0.214 -35.993 1.00 95.56 81 ASN A C 1
ATOM 658 O O . ASN A 1 81 ? 31.233 -0.206 -36.574 1.00 95.56 81 ASN A O 1
ATOM 662 N N . LYS A 1 82 ? 29.090 -0.864 -36.500 1.00 95.44 82 LYS A N 1
ATOM 663 C CA . LYS A 1 82 ? 29.131 -1.557 -37.802 1.00 95.44 82 LYS A CA 1
ATOM 664 C C . LYS A 1 82 ? 29.397 -0.588 -38.953 1.00 95.44 82 LYS A C 1
ATOM 666 O O . LYS A 1 82 ? 30.210 -0.902 -39.820 1.00 95.44 82 LYS A O 1
ATOM 671 N N . VAL A 1 83 ? 28.753 0.579 -38.946 1.00 95.25 83 VAL A N 1
ATOM 672 C CA . VAL A 1 83 ? 28.950 1.620 -39.968 1.00 95.25 83 VAL A CA 1
ATOM 673 C C . VAL A 1 83 ? 30.384 2.150 -39.938 1.00 95.25 83 VAL A C 1
ATOM 675 O O . VAL A 1 83 ? 31.039 2.191 -40.975 1.00 95.25 83 VAL A O 1
ATOM 678 N N . ILE A 1 84 ? 30.906 2.495 -38.7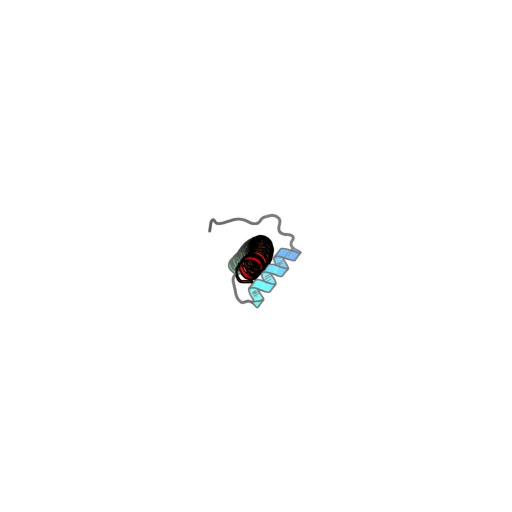60 1.00 94.75 84 ILE A N 1
ATOM 679 C CA . ILE A 1 84 ? 32.288 2.972 -38.604 1.00 94.75 84 ILE A CA 1
ATOM 680 C C . ILE A 1 84 ? 33.278 1.915 -39.111 1.00 94.75 84 ILE A C 1
ATOM 682 O O . ILE A 1 84 ? 34.148 2.221 -39.922 1.00 94.75 84 ILE A O 1
ATOM 686 N N . ASN A 1 85 ? 33.104 0.653 -38.707 1.00 94.44 85 ASN A N 1
ATOM 687 C CA . ASN A 1 85 ? 33.965 -0.448 -39.145 1.00 94.44 85 ASN A CA 1
ATOM 688 C C . ASN A 1 85 ? 33.917 -0.700 -40.660 1.00 94.44 85 ASN A C 1
ATOM 690 O O . ASN A 1 85 ? 34.895 -1.196 -41.216 1.00 94.44 85 ASN A O 1
ATOM 694 N N . HIS A 1 86 ? 32.807 -0.380 -41.329 1.00 92.44 86 HIS A N 1
ATOM 695 C CA . HIS A 1 86 ? 32.709 -0.453 -42.786 1.00 92.44 86 HIS A CA 1
ATOM 696 C C . HIS A 1 86 ? 33.568 0.617 -43.474 1.00 92.44 86 HIS A C 1
ATOM 698 O O . HIS A 1 86 ? 34.227 0.301 -44.456 1.00 92.44 86 HIS A O 1
ATOM 704 N N . TYR A 1 87 ? 33.600 1.844 -42.944 1.00 89.88 87 TYR A N 1
ATOM 705 C CA . TYR A 1 87 ? 34.368 2.957 -43.520 1.00 89.88 87 TYR A CA 1
ATOM 706 C C . TYR A 1 87 ? 35.858 2.971 -43.148 1.00 89.88 87 TYR A C 1
ATOM 708 O O . TYR A 1 87 ? 36.635 3.672 -43.789 1.00 89.88 87 TYR A O 1
ATOM 716 N N . MET A 1 88 ? 36.268 2.235 -42.111 1.00 86.31 88 MET A N 1
ATOM 717 C CA . MET A 1 88 ? 37.683 2.092 -41.733 1.00 86.31 88 MET A CA 1
ATOM 718 C C . MET A 1 88 ? 38.421 0.975 -42.494 1.00 86.31 88 MET A C 1
ATOM 720 O O . MET A 1 88 ? 39.616 0.785 -42.265 1.00 86.31 88 MET A O 1
ATOM 724 N N . ARG A 1 89 ? 37.725 0.212 -43.345 1.00 61.00 89 ARG A N 1
ATOM 725 C CA . ARG A 1 89 ? 38.303 -0.805 -44.237 1.00 61.00 89 ARG A CA 1
ATOM 726 C C . ARG A 1 89 ? 38.503 -0.240 -45.634 1.00 61.00 89 ARG A C 1
ATOM 728 O O . ARG A 1 89 ? 39.496 -0.660 -46.263 1.00 61.00 89 ARG A O 1
#

Sequence (89 aa):
MKDFLVRNIEDHHYIQIQSLAREKNISMNELIKIILTRALVEGETDSLKRQMINHMNEQNTTTNQLIDVIAKLIENIDSLNKVINHYMR

InterPro domains:
  IPR010985 Ribbon-helix-helix [SSF47598] (3-64)

Radius of gyration: 31.0 Å; chains: 1; bounding box: 66×24×80 Å

pLDDT: mean 92.64, std 7.69, range [55.75, 98.12]

Foldseek 3Di:
DDDDDDPDDPPVNVVVLCVVCVVVVHDSVVSVVVVVVVVVVVVVVVVVVVVVVVVVVVVVVVVVVVVVVVVVVVVVVVVVVVVVVVVVD

Secondary structure (DSSP, 8-state):
----------HHHHHHHHHHHHHTTS-HHHHHHHHHHHHHHHHHHHHHHHHHHHHHHHHHHHHHHHHHHHHHHHHHHHHHHHHHHHHT-

Organism: NCBI:txid69967